Protein AF-A0A7V2TUV6-F1 (afdb_monomer_lite)

Radius of gyration: 14.09 Å; chains: 1; bounding box: 32×22×45 Å

Foldseek 3Di:
DDDDFDAAPLRDTAPAEAAEEDDDDPVQVVCPVVDPRYDYDDDPDLCPPHDPVVLLVSLVVLLVVLLDNNYNYYDYDCPTPNCPDPNNPRVVSRVSNVVSRD

Secondary structure (DSSP, 8-state):
-----EE-TTS-EESS-EEEEEEESHHHHHHHHHSTTEEEE--S--STT--HHHHHHHHHHHHHHHT-TTEEEEEE-S-SGGGGSGGG-HHHHHHHHHTTT-

pLDDT: mean 93.94, std 4.41, range [77.31, 98.25]

Sequence (102 aa):
MSFLGYPRPDGSVGTRNYVLVIPQGIISKSICDFVTGTRTIQTVDHGSGRTAHDREQIARVLIGLGRSPNVASVILHAASPGVGYPELRAERLADEIAAGGK

Structure (mmCIF, N/CA/C/O backbone):
data_AF-A0A7V2TUV6-F1
#
_entry.id   AF-A0A7V2TUV6-F1
#
loop_
_atom_site.group_PDB
_atom_site.id
_atom_site.type_symbol
_atom_site.label_atom_id
_atom_site.label_alt_id
_atom_site.label_comp_id
_atom_site.label_asym_id
_atom_site.label_entity_id
_atom_site.label_seq_id
_atom_site.pdbx_PDB_ins_code
_atom_site.Cartn_x
_atom_site.Cartn_y
_atom_site.Cartn_z
_atom_site.occupancy
_atom_site.B_iso_or_equiv
_atom_site.auth_seq_id
_atom_site.auth_comp_id
_atom_site.auth_asym_id
_atom_site.auth_atom_id
_atom_site.pdbx_PDB_model_num
ATOM 1 N N . MET A 1 1 ? -8.110 13.617 26.949 1.00 77.31 1 MET A N 1
ATOM 2 C CA . MET A 1 1 ? -9.078 13.483 25.838 1.00 77.31 1 MET A CA 1
ATOM 3 C C . MET A 1 1 ? -8.757 12.187 25.108 1.00 77.31 1 MET A C 1
ATOM 5 O O . MET A 1 1 ? -7.578 11.942 24.888 1.00 77.31 1 MET A O 1
ATOM 9 N N . SER A 1 2 ? -9.744 11.341 24.813 1.00 93.06 2 SER A N 1
ATOM 10 C CA . SER A 1 2 ? -9.555 10.049 24.132 1.00 93.06 2 SER A CA 1
ATOM 11 C C . SER A 1 2 ? -10.480 9.935 22.916 1.00 93.06 2 SER A C 1
ATOM 13 O O . SER A 1 2 ? -11.465 10.667 22.815 1.00 93.06 2 SER A O 1
ATOM 15 N N . PHE A 1 3 ? -10.148 9.040 21.983 1.00 95.44 3 PHE A N 1
ATOM 16 C CA . PHE A 1 3 ? -10.959 8.723 20.805 1.00 95.44 3 PHE A CA 1
ATOM 17 C C . PHE A 1 3 ? -10.955 7.208 20.555 1.00 95.44 3 PHE A C 1
ATOM 19 O O . PHE A 1 3 ? -10.060 6.504 21.025 1.00 95.44 3 PHE A O 1
ATOM 26 N N . LEU A 1 4 ? -11.950 6.704 19.820 1.00 97.00 4 LEU A N 1
ATOM 27 C CA . LEU A 1 4 ? -11.979 5.308 19.378 1.00 97.00 4 LEU A CA 1
ATOM 28 C C . LEU A 1 4 ? -11.085 5.132 18.149 1.00 97.00 4 LEU A C 1
ATOM 30 O O . LEU A 1 4 ? -11.252 5.840 17.155 1.00 97.00 4 LEU A O 1
ATOM 34 N N . GLY A 1 5 ? -10.167 4.172 18.201 1.00 97.19 5 GLY A N 1
ATOM 35 C CA . GLY A 1 5 ? -9.243 3.886 17.109 1.00 97.19 5 GLY A CA 1
ATOM 36 C C . GLY A 1 5 ? -8.892 2.407 17.003 1.00 97.19 5 GLY A C 1
ATOM 37 O O . GLY A 1 5 ? -9.226 1.605 17.872 1.00 97.19 5 GLY A O 1
ATOM 38 N N . TYR A 1 6 ? -8.212 2.060 15.916 1.00 97.25 6 TYR A N 1
ATOM 39 C CA . TYR A 1 6 ? -7.733 0.717 15.613 1.00 97.25 6 TYR A CA 1
ATOM 40 C C . TYR A 1 6 ? -6.254 0.612 16.000 1.00 97.25 6 TYR A C 1
ATOM 42 O O . TYR A 1 6 ? -5.417 1.186 15.293 1.00 97.25 6 TYR A O 1
ATOM 50 N N . PRO A 1 7 ? -5.915 -0.068 17.110 1.00 95.19 7 PRO A N 1
ATOM 51 C CA . PRO A 1 7 ? -4.528 -0.239 17.520 1.00 95.19 7 PRO A CA 1
ATOM 52 C C . PRO A 1 7 ? -3.776 -1.139 16.534 1.00 95.19 7 PRO A C 1
ATOM 54 O O . PRO A 1 7 ? -4.347 -2.070 15.957 1.00 95.19 7 PRO A O 1
ATOM 57 N N . ARG A 1 8 ? -2.486 -0.859 16.340 1.00 94.31 8 ARG A N 1
ATOM 58 C CA . ARG A 1 8 ? -1.581 -1.622 15.473 1.00 94.31 8 ARG A CA 1
ATOM 59 C C . ARG A 1 8 ? -0.440 -2.251 16.283 1.00 94.31 8 ARG A C 1
ATOM 61 O O . ARG A 1 8 ? -0.118 -1.742 17.356 1.00 94.31 8 ARG A O 1
ATOM 68 N N . PRO A 1 9 ? 0.196 -3.328 15.780 1.00 90.44 9 PRO A N 1
ATOM 69 C CA . PRO A 1 9 ? 1.320 -3.971 16.470 1.00 90.44 9 PRO A CA 1
ATOM 70 C C . PRO A 1 9 ? 2.517 -3.044 16.728 1.00 90.44 9 PRO A C 1
ATOM 72 O O . PRO A 1 9 ? 3.234 -3.231 17.703 1.00 90.44 9 PRO A O 1
ATOM 75 N N . ASP A 1 10 ? 2.708 -2.025 15.885 1.00 88.81 10 ASP A N 1
ATOM 76 C CA . ASP A 1 10 ? 3.759 -1.004 16.008 1.00 88.81 10 ASP A CA 1
ATOM 77 C C . ASP A 1 10 ? 3.435 0.109 17.032 1.00 88.81 10 ASP A C 1
ATOM 79 O O . ASP A 1 10 ? 4.201 1.059 17.184 1.00 88.81 10 ASP A O 1
ATOM 83 N N . GLY A 1 11 ? 2.294 0.019 17.727 1.00 92.06 11 GLY A N 1
ATOM 84 C CA . GLY A 1 11 ? 1.825 1.011 18.697 1.00 92.06 11 GLY A CA 1
ATOM 85 C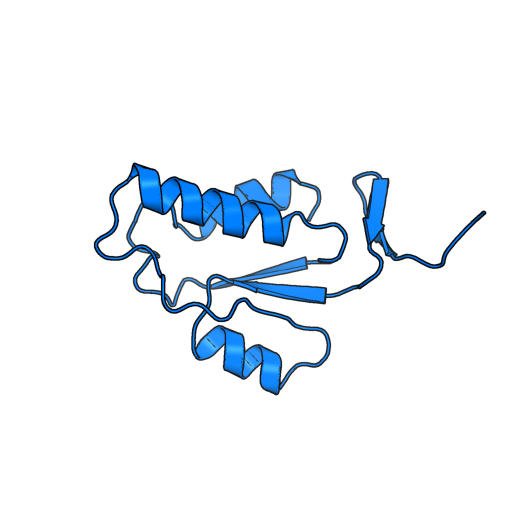 C . GLY A 1 11 ? 1.103 2.215 18.084 1.00 92.06 11 GLY A C 1
ATOM 86 O O . GLY A 1 11 ? 0.544 3.029 18.821 1.00 92.06 11 GLY A O 1
ATOM 87 N N . SER A 1 12 ? 1.062 2.337 16.754 1.00 94.06 12 SER A N 1
ATOM 88 C CA . SER A 1 12 ? 0.270 3.366 16.082 1.00 94.06 12 SER A CA 1
ATOM 89 C C . SER A 1 12 ? -1.233 3.074 16.173 1.00 94.06 12 SER A C 1
ATOM 91 O O . SER A 1 12 ? -1.669 1.949 16.435 1.00 94.06 12 SER A O 1
ATOM 93 N N . VAL A 1 13 ? -2.056 4.107 15.963 1.00 96.69 13 VAL A N 1
ATOM 94 C CA . VAL A 1 13 ? -3.518 3.989 16.034 1.00 96.69 13 VAL A CA 1
ATOM 95 C C . VAL A 1 13 ? -4.156 4.607 14.795 1.00 96.69 13 VAL A C 1
ATOM 97 O O . VAL A 1 13 ? -3.994 5.794 14.515 1.00 96.69 13 VAL A O 1
ATOM 100 N N . GLY A 1 14 ? -4.903 3.792 14.050 1.00 96.94 14 GLY A N 1
ATOM 101 C CA . GLY A 1 14 ? -5.704 4.232 12.911 1.00 96.94 14 GLY A CA 1
ATOM 102 C C . GLY A 1 14 ? -7.067 4.769 13.336 1.00 96.94 14 GLY A C 1
ATOM 103 O O . GLY A 1 14 ? -7.700 4.249 14.247 1.00 96.94 14 GLY A O 1
ATOM 104 N N . THR A 1 15 ? -7.574 5.769 12.624 1.00 97.94 15 THR A N 1
ATOM 105 C CA . THR A 1 15 ? -8.985 6.199 12.719 1.00 97.94 15 THR A CA 1
ATOM 106 C C . THR A 1 15 ? -9.883 5.446 11.7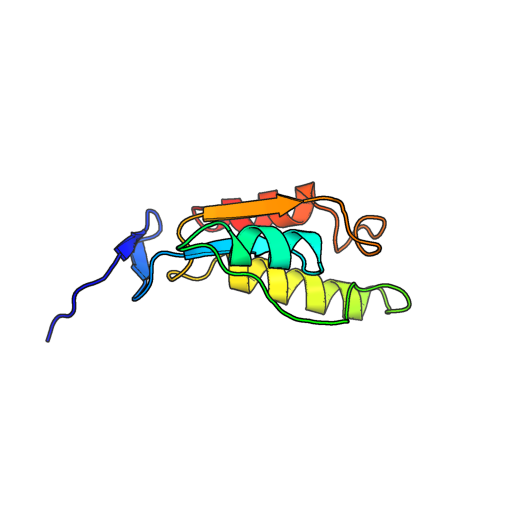34 1.00 97.94 15 THR A C 1
ATOM 108 O O . THR A 1 15 ? -11.104 5.553 11.797 1.00 97.94 15 THR A O 1
ATOM 111 N N . ARG A 1 16 ? -9.283 4.690 10.806 1.00 97.44 16 ARG A N 1
ATOM 112 C CA . ARG A 1 16 ? -9.949 3.761 9.886 1.00 97.44 16 ARG A CA 1
ATOM 113 C C . ARG A 1 16 ? -9.256 2.396 9.909 1.00 97.44 16 ARG A C 1
ATOM 115 O O . ARG A 1 16 ? -8.128 2.279 10.385 1.00 97.44 16 ARG A O 1
ATOM 122 N N . ASN A 1 17 ? -9.932 1.387 9.363 1.00 97.12 17 ASN A N 1
ATOM 123 C CA . ASN A 1 17 ? -9.437 0.014 9.282 1.00 97.12 17 ASN A CA 1
ATOM 124 C C . ASN A 1 17 ? -9.559 -0.540 7.862 1.00 97.12 17 ASN A C 1
ATOM 126 O O . ASN A 1 17 ? -10.391 -1.403 7.593 1.00 97.12 17 ASN A O 1
ATOM 130 N N . TYR A 1 18 ? -8.778 0.016 6.941 1.00 97.94 18 TYR A N 1
ATOM 131 C CA . TYR A 1 18 ? -8.839 -0.360 5.533 1.00 97.94 18 TYR A CA 1
ATOM 132 C C . TYR A 1 18 ? -7.914 -1.522 5.194 1.00 97.94 18 TYR A C 1
ATOM 134 O O . TYR A 1 18 ? -6.842 -1.660 5.777 1.00 97.94 18 TYR A O 1
ATOM 142 N N . VAL A 1 19 ? -8.293 -2.291 4.179 1.00 98.06 19 VAL A N 1
ATOM 143 C CA . VAL A 1 19 ? -7.366 -3.156 3.440 1.00 98.06 19 VAL A CA 1
ATOM 144 C C . VAL A 1 19 ? -6.935 -2.405 2.184 1.00 98.06 19 VAL A C 1
ATOM 146 O O . VAL A 1 19 ? -7.775 -2.047 1.358 1.00 98.06 19 VAL A O 1
ATOM 149 N N . LEU A 1 20 ? -5.647 -2.109 2.043 1.00 98.00 20 LEU A N 1
ATOM 150 C CA . LEU A 1 20 ? -5.136 -1.377 0.885 1.00 98.00 20 LEU A CA 1
ATOM 151 C C . LEU A 1 20 ? -4.826 -2.349 -0.260 1.00 98.00 20 LEU A C 1
ATOM 153 O O . LEU A 1 20 ? -4.111 -3.319 -0.055 1.00 98.00 20 LEU A O 1
ATOM 157 N N . VAL A 1 21 ? -5.320 -2.076 -1.465 1.00 97.50 21 VAL A N 1
ATOM 158 C CA . VAL A 1 21 ? -5.052 -2.862 -2.677 1.00 97.50 21 VAL A CA 1
ATOM 159 C C . VAL A 1 21 ? -4.211 -2.014 -3.629 1.00 97.50 21 VAL A C 1
ATOM 161 O O . VAL A 1 21 ? -4.701 -1.013 -4.154 1.00 97.50 21 VAL A O 1
ATOM 164 N N . ILE A 1 22 ? -2.944 -2.367 -3.834 1.00 95.12 22 ILE A N 1
ATOM 165 C CA . ILE A 1 22 ? -1.966 -1.566 -4.599 1.00 95.12 22 ILE A CA 1
ATOM 166 C C . ILE A 1 22 ? -1.191 -2.438 -5.604 1.00 95.12 22 ILE A C 1
ATOM 168 O O . ILE A 1 22 ? -1.123 -3.655 -5.417 1.00 95.12 22 ILE A O 1
ATOM 172 N N . PRO A 1 23 ? -0.626 -1.864 -6.689 1.00 88.00 23 PRO A N 1
ATOM 173 C CA . PRO A 1 23 ? -0.347 -0.440 -6.941 1.00 88.00 23 PRO A CA 1
ATOM 174 C C . PRO A 1 23 ? -1.583 0.413 -7.284 1.00 88.00 23 PRO A C 1
ATOM 176 O O . PRO A 1 23 ? -1.918 1.306 -6.518 1.00 88.00 23 PRO A O 1
ATOM 179 N N . GLN A 1 24 ? -2.300 0.130 -8.373 1.00 87.12 24 GLN A N 1
ATOM 180 C CA . GLN A 1 24 ? -3.513 0.844 -8.807 1.00 87.12 24 GLN A CA 1
ATOM 181 C C . GLN A 1 24 ? -4.137 0.118 -10.008 1.00 87.12 24 GLN A C 1
ATOM 183 O O . GLN A 1 24 ? -3.642 -0.919 -10.447 1.00 87.12 24 GLN A O 1
ATOM 188 N N . GLY A 1 25 ? -5.154 0.729 -10.617 1.00 88.19 25 GLY A N 1
ATOM 189 C CA . GLY A 1 25 ? -5.683 0.336 -11.920 1.00 88.19 25 GLY A CA 1
ATOM 190 C C . GLY A 1 25 ? -7.021 -0.379 -11.818 1.00 88.19 25 GLY A C 1
ATOM 191 O O . GLY A 1 25 ? -7.642 -0.430 -10.754 1.00 88.19 25 GLY A O 1
ATOM 192 N N . ILE A 1 26 ? -7.484 -0.909 -12.951 1.00 90.44 26 ILE A N 1
ATOM 193 C CA . ILE A 1 26 ? -8.822 -1.504 -13.041 1.00 90.44 26 ILE A CA 1
ATOM 194 C C . ILE A 1 26 ? -8.986 -2.690 -12.088 1.00 90.44 26 ILE A C 1
ATOM 196 O O . ILE A 1 26 ? -10.034 -2.818 -11.478 1.00 90.44 26 ILE A O 1
ATOM 200 N N . ILE A 1 27 ? -7.934 -3.485 -11.878 1.00 91.75 27 ILE A N 1
ATOM 201 C CA . ILE A 1 27 ? -7.968 -4.652 -10.989 1.00 91.75 27 ILE A CA 1
ATOM 202 C C . ILE A 1 27 ? -8.201 -4.218 -9.540 1.00 91.75 27 ILE A C 1
ATOM 204 O O . ILE A 1 27 ? -9.191 -4.633 -8.936 1.00 91.75 27 ILE A O 1
ATOM 208 N N . SER A 1 28 ? -7.356 -3.334 -8.996 1.00 94.88 28 SER A N 1
ATOM 209 C CA . SER A 1 28 ? -7.546 -2.817 -7.636 1.00 94.88 28 SER A CA 1
ATOM 210 C C . SER A 1 28 ? -8.884 -2.110 -7.475 1.00 94.88 28 SER A C 1
ATOM 212 O O . SER A 1 28 ? -9.564 -2.310 -6.471 1.00 94.88 28 SER A O 1
ATOM 214 N N . LYS A 1 29 ? -9.292 -1.308 -8.470 1.00 94.38 29 LYS A N 1
ATOM 215 C CA . LYS A 1 29 ? -10.589 -0.628 -8.444 1.00 94.38 29 LYS A CA 1
ATOM 216 C C . LYS A 1 29 ? -11.738 -1.631 -8.383 1.00 94.38 29 LYS A C 1
ATOM 218 O O . LYS A 1 29 ? -12.603 -1.477 -7.532 1.00 94.38 29 LYS A O 1
ATOM 223 N N . SER A 1 30 ? -11.741 -2.645 -9.245 1.00 95.38 30 SER A N 1
ATOM 224 C CA . SER A 1 30 ? -12.793 -3.658 -9.268 1.00 95.38 30 SER A CA 1
ATOM 225 C C . SER A 1 30 ? -12.876 -4.395 -7.935 1.00 95.38 30 SER A C 1
ATOM 227 O O . SER A 1 30 ? -13.969 -4.526 -7.397 1.00 95.38 30 SER A O 1
ATOM 229 N N . ILE A 1 31 ? -11.745 -4.793 -7.341 1.00 95.94 31 ILE A N 1
ATOM 230 C CA . ILE A 1 31 ? -11.737 -5.389 -5.994 1.00 95.94 31 ILE A CA 1
ATOM 231 C C . ILE A 1 31 ? -12.392 -4.436 -4.985 1.00 95.94 31 ILE A C 1
ATOM 233 O O . ILE A 1 31 ? -13.242 -4.861 -4.205 1.00 95.94 31 ILE A O 1
ATOM 237 N N . CYS A 1 32 ? -12.052 -3.146 -5.035 1.00 96.88 32 CYS A N 1
ATOM 238 C CA . CYS A 1 32 ? -12.624 -2.145 -4.139 1.00 96.88 32 CYS A CA 1
ATOM 239 C C . CYS A 1 32 ? -14.110 -1.858 -4.341 1.00 96.88 32 CYS A C 1
ATOM 241 O O . CYS A 1 32 ? -14.785 -1.514 -3.371 1.00 96.88 32 CYS A O 1
ATOM 243 N N . ASP A 1 33 ? -14.620 -2.026 -5.557 1.00 96.94 33 ASP A N 1
ATOM 244 C CA . ASP A 1 33 ? -16.042 -1.872 -5.848 1.00 96.94 33 ASP A CA 1
ATOM 245 C C . ASP A 1 33 ? -16.860 -3.059 -5.291 1.00 96.94 33 ASP A C 1
ATOM 247 O O . ASP A 1 33 ? -18.002 -2.871 -4.875 1.00 96.94 33 ASP A O 1
ATOM 251 N N . PHE A 1 34 ? -16.278 -4.265 -5.227 1.00 97.69 34 PHE A N 1
ATOM 252 C CA . PHE A 1 34 ? -16.961 -5.472 -4.7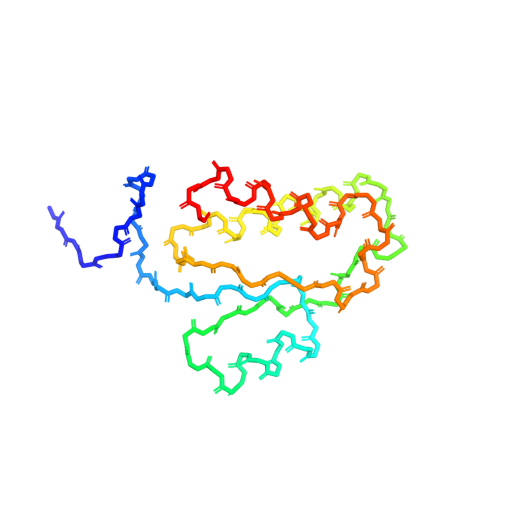33 1.00 97.69 34 PHE A CA 1
ATOM 253 C C . PHE A 1 34 ? -16.731 -5.774 -3.245 1.00 97.69 34 PHE A C 1
ATOM 255 O O . PHE A 1 34 ? -17.574 -6.413 -2.615 1.00 97.69 34 PHE A O 1
ATOM 262 N N . VAL A 1 35 ? -15.607 -5.344 -2.664 1.00 97.69 35 VAL A N 1
ATOM 263 C CA . VAL A 1 35 ? -15.206 -5.725 -1.301 1.00 97.69 35 VAL A CA 1
ATOM 264 C C . VAL A 1 35 ? -15.191 -4.511 -0.378 1.00 97.69 35 VAL A C 1
ATOM 266 O O . VAL A 1 35 ? -14.256 -3.704 -0.365 1.00 97.69 35 VAL A O 1
ATOM 269 N N . THR A 1 36 ? -16.226 -4.407 0.459 1.00 97.31 36 THR A N 1
ATOM 270 C CA . THR A 1 36 ? -16.351 -3.332 1.454 1.00 97.31 36 THR A CA 1
ATOM 271 C C . THR A 1 36 ? -15.155 -3.321 2.407 1.00 97.31 36 THR A C 1
ATOM 273 O O . THR A 1 36 ? -14.684 -4.361 2.857 1.00 97.31 36 THR A O 1
ATOM 276 N N . GLY A 1 37 ? -14.660 -2.124 2.728 1.00 96.50 37 GLY A N 1
ATOM 277 C CA . GLY A 1 37 ? -13.499 -1.937 3.604 1.00 96.50 37 GLY A CA 1
ATOM 278 C C . GLY A 1 37 ? -12.151 -1.987 2.883 1.00 96.50 37 GLY A C 1
ATOM 279 O O . GLY A 1 37 ? -11.146 -1.584 3.468 1.00 96.50 37 GLY A O 1
ATOM 280 N N . THR A 1 38 ? -12.109 -2.379 1.607 1.00 98.25 38 THR A N 1
ATOM 281 C CA . THR A 1 38 ? -10.893 -2.232 0.799 1.00 98.25 38 THR A CA 1
ATOM 282 C C . THR A 1 38 ? -10.795 -0.830 0.186 1.00 98.25 38 THR A C 1
ATOM 284 O O . THR A 1 38 ? -11.801 -0.143 -0.037 1.00 98.25 38 THR A O 1
ATOM 287 N N . ARG A 1 39 ? -9.571 -0.357 -0.049 1.00 97.56 39 ARG A N 1
ATOM 288 C CA . ARG A 1 39 ? -9.274 0.924 -0.702 1.00 97.56 39 ARG A CA 1
ATOM 289 C C . ARG A 1 39 ? -8.097 0.764 -1.649 1.00 97.56 39 ARG A C 1
ATOM 291 O O . ARG A 1 39 ? -7.216 -0.047 -1.407 1.00 97.56 39 ARG A O 1
ATOM 298 N N . THR A 1 40 ? -8.058 1.578 -2.692 1.00 96.56 40 THR A N 1
ATOM 299 C CA . THR A 1 40 ? -6.925 1.675 -3.614 1.00 96.56 40 THR A CA 1
ATOM 300 C C . THR A 1 40 ? -6.677 3.137 -3.961 1.00 96.56 40 THR A C 1
ATOM 302 O O . THR A 1 40 ? -7.518 3.995 -3.675 1.00 96.56 40 THR A O 1
ATOM 305 N N . ILE A 1 41 ? -5.536 3.427 -4.578 1.00 92.62 41 ILE A N 1
ATOM 306 C CA . ILE A 1 41 ? -5.276 4.735 -5.167 1.00 92.62 41 ILE A CA 1
ATOM 307 C C . ILE A 1 41 ? -5.749 4.758 -6.622 1.00 92.62 41 ILE A C 1
ATOM 309 O O . ILE A 1 41 ? -5.567 3.808 -7.383 1.00 92.62 41 ILE A O 1
ATOM 313 N N . GLN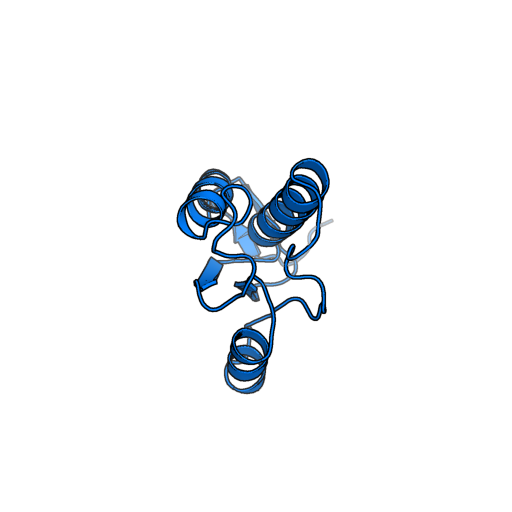 A 1 42 ? -6.367 5.867 -7.018 1.00 88.38 42 GLN A N 1
ATOM 314 C CA . GLN A 1 42 ? -6.749 6.111 -8.403 1.00 88.38 42 GLN A CA 1
ATOM 315 C C . GLN A 1 42 ? -5.725 7.051 -9.024 1.00 88.38 42 GLN A C 1
ATOM 317 O O . GLN A 1 42 ? -5.761 8.260 -8.816 1.00 88.38 42 GLN A O 1
ATOM 322 N N . THR A 1 43 ? -4.780 6.473 -9.757 1.00 87.62 43 THR A N 1
ATOM 323 C CA . THR A 1 43 ? -3.751 7.209 -10.490 1.00 87.62 43 THR A CA 1
ATOM 324 C C . THR A 1 43 ? -3.504 6.549 -11.839 1.00 87.62 43 THR A C 1
ATOM 326 O O . THR A 1 43 ? -3.637 5.333 -11.978 1.00 87.62 43 THR A O 1
ATOM 329 N N . VAL A 1 44 ? -3.152 7.362 -12.833 1.00 84.19 44 VAL A N 1
ATOM 330 C CA . VAL A 1 44 ? -2.692 6.886 -14.145 1.00 84.19 44 VAL A CA 1
ATOM 331 C C . VAL A 1 44 ? -1.195 6.574 -14.145 1.00 84.19 44 VAL A C 1
ATOM 333 O O . VAL A 1 44 ? -0.713 5.909 -15.054 1.00 84.19 44 VAL A O 1
ATOM 336 N N . ASP A 1 45 ? -0.452 7.035 -13.135 1.00 89.25 45 ASP A N 1
ATOM 337 C CA . ASP A 1 45 ? 0.993 6.841 -13.079 1.00 89.25 45 ASP A CA 1
ATOM 338 C C . ASP A 1 45 ? 1.341 5.456 -12.528 1.00 89.25 45 ASP A C 1
ATOM 340 O O . ASP A 1 45 ? 1.113 5.145 -11.360 1.00 89.25 45 ASP A O 1
ATOM 344 N N . HIS A 1 46 ? 1.902 4.616 -13.392 1.00 88.25 46 HIS A N 1
ATOM 345 C CA . HIS A 1 46 ? 2.409 3.285 -13.069 1.00 88.25 46 HIS A CA 1
ATOM 346 C C . HIS A 1 46 ? 3.930 3.180 -13.244 1.00 88.25 46 HIS A C 1
ATOM 348 O O . HIS A 1 46 ? 4.458 2.082 -13.388 1.00 88.25 46 HIS A O 1
ATOM 354 N N . GLY A 1 47 ? 4.642 4.312 -13.272 1.00 92.69 47 GLY A N 1
ATOM 355 C CA . GLY A 1 47 ? 6.104 4.367 -13.341 1.00 92.69 47 GLY A CA 1
ATOM 356 C C . GLY A 1 47 ? 6.714 4.076 -14.716 1.00 92.69 47 GLY A C 1
ATOM 357 O O . GLY A 1 47 ? 7.923 4.231 -14.892 1.00 92.69 47 GLY A O 1
ATOM 358 N N . SER A 1 48 ? 5.914 3.687 -15.711 1.00 90.50 48 SER A N 1
ATOM 359 C CA . SER A 1 48 ? 6.407 3.468 -17.076 1.00 90.50 48 SER A CA 1
ATOM 360 C C . SER A 1 48 ? 6.818 4.783 -17.724 1.00 90.50 48 SER A C 1
ATOM 362 O O . SER A 1 48 ? 6.102 5.777 -17.628 1.00 90.50 48 SER A O 1
ATOM 364 N N . GLY A 1 49 ? 7.973 4.790 -18.389 1.00 91.19 49 GLY A N 1
ATOM 365 C CA . GLY A 1 49 ? 8.533 5.998 -19.007 1.00 91.19 49 GLY A CA 1
ATOM 366 C C . GLY A 1 49 ? 9.082 7.027 -18.011 1.00 91.19 49 GLY A C 1
ATOM 367 O O . GLY A 1 49 ? 9.554 8.082 -18.424 1.00 91.19 49 GLY A O 1
ATOM 368 N N . ARG A 1 50 ? 9.052 6.730 -16.706 1.00 94.88 50 ARG A N 1
ATOM 369 C CA . ARG A 1 50 ? 9.671 7.556 -15.665 1.00 94.88 50 ARG A CA 1
ATOM 370 C C . ARG A 1 50 ? 11.164 7.263 -15.536 1.00 94.88 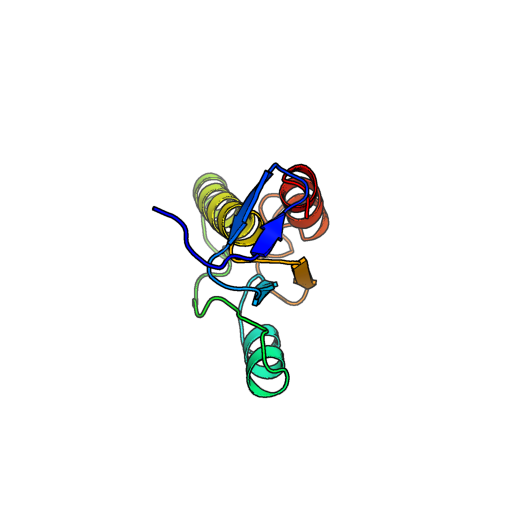50 ARG A C 1
ATOM 372 O O . ARG A 1 50 ? 11.639 6.203 -15.947 1.00 94.88 50 ARG A O 1
ATOM 379 N N . THR A 1 51 ? 11.908 8.184 -14.928 1.00 97.50 51 THR A N 1
ATOM 380 C CA . THR A 1 51 ? 13.293 7.904 -14.523 1.00 97.50 51 THR A CA 1
ATOM 381 C C . THR A 1 51 ? 13.320 6.926 -13.343 1.00 97.50 51 THR A C 1
ATOM 383 O O . THR A 1 51 ? 12.316 6.738 -12.656 1.00 97.50 51 THR A O 1
ATOM 386 N N . ALA A 1 52 ? 14.473 6.305 -13.081 1.00 97.44 52 ALA A N 1
ATOM 387 C CA . ALA A 1 52 ? 14.664 5.482 -11.882 1.00 97.44 52 ALA A CA 1
ATOM 388 C C . ALA A 1 52 ? 14.373 6.263 -10.594 1.00 97.44 52 ALA A C 1
ATOM 390 O O . ALA A 1 52 ? 13.654 5.792 -9.718 1.00 97.44 52 ALA A O 1
ATOM 391 N N . HIS A 1 53 ? 14.851 7.509 -10.528 1.00 98.12 53 HIS A N 1
ATOM 392 C CA . HIS A 1 53 ? 14.607 8.388 -9.391 1.00 98.12 53 HIS A CA 1
ATOM 393 C C . HIS A 1 53 ? 13.111 8.643 -9.154 1.00 98.12 53 HIS A C 1
ATOM 395 O O . HIS A 1 53 ? 12.654 8.586 -8.014 1.00 98.12 53 HIS A O 1
ATOM 401 N N . ASP A 1 54 ? 12.342 8.885 -10.216 1.00 97.31 54 ASP A N 1
ATOM 402 C CA . ASP A 1 54 ? 10.898 9.121 -10.122 1.00 97.31 54 ASP A CA 1
ATOM 403 C C . ASP A 1 54 ? 10.138 7.862 -9.705 1.00 97.31 54 ASP A C 1
ATOM 405 O O . ASP A 1 54 ? 9.260 7.927 -8.845 1.00 97.31 54 ASP A O 1
ATOM 409 N N . ARG A 1 55 ? 10.489 6.695 -10.265 1.00 97.31 55 ARG A N 1
ATOM 410 C CA . ARG A 1 55 ? 9.904 5.419 -9.821 1.00 97.31 55 ARG A CA 1
ATOM 411 C C . ARG A 1 55 ? 10.170 5.170 -8.350 1.00 97.31 55 ARG A C 1
ATOM 413 O O . ARG A 1 55 ? 9.308 4.644 -7.655 1.00 97.31 55 ARG A O 1
ATOM 420 N N . GLU A 1 56 ? 11.311 5.629 -7.864 1.00 97.69 56 GLU A N 1
ATOM 421 C CA . GLU A 1 56 ? 11.639 5.531 -6.460 1.00 97.69 56 GLU A CA 1
ATOM 422 C C . GLU A 1 56 ? 10.823 6.477 -5.578 1.00 97.69 56 GLU A C 1
ATOM 424 O O . GLU A 1 56 ? 10.497 6.140 -4.442 1.00 97.69 56 GLU A O 1
ATOM 429 N N . GLN A 1 57 ? 10.399 7.633 -6.095 1.00 97.00 57 GLN A N 1
ATOM 430 C CA . GLN A 1 57 ? 9.377 8.446 -5.426 1.00 97.00 57 GLN A CA 1
ATOM 431 C C . GLN A 1 57 ? 8.043 7.694 -5.350 1.00 97.00 57 GLN A C 1
ATOM 433 O O . GLN A 1 57 ? 7.423 7.650 -4.288 1.00 97.00 57 GLN A O 1
ATOM 438 N N . ILE A 1 58 ? 7.619 7.076 -6.459 1.00 95.56 58 ILE A N 1
ATOM 439 C CA . ILE A 1 58 ? 6.366 6.311 -6.531 1.00 95.56 58 ILE A CA 1
ATOM 440 C C . ILE A 1 58 ? 6.394 5.153 -5.526 1.00 95.56 58 ILE A C 1
ATOM 442 O O . ILE A 1 58 ? 5.447 4.993 -4.757 1.00 95.56 58 ILE A O 1
ATOM 446 N N . ALA A 1 59 ? 7.493 4.396 -5.474 1.00 96.31 59 ALA A N 1
ATOM 447 C CA . ALA A 1 59 ? 7.687 3.316 -4.512 1.00 96.31 59 ALA A CA 1
ATOM 448 C C . ALA A 1 59 ? 7.515 3.818 -3.073 1.00 96.31 59 ALA A C 1
ATOM 450 O O . ALA A 1 59 ? 6.718 3.263 -2.317 1.00 96.31 59 ALA A O 1
ATOM 451 N N . ARG A 1 60 ? 8.173 4.928 -2.709 1.00 97.19 60 ARG A N 1
ATOM 452 C CA . ARG A 1 60 ? 8.055 5.506 -1.361 1.00 97.19 60 ARG A CA 1
ATOM 453 C C . ARG A 1 60 ? 6.638 5.966 -1.024 1.00 97.19 60 ARG A C 1
ATOM 455 O O . ARG A 1 60 ? 6.222 5.812 0.122 1.00 97.19 60 ARG A O 1
ATOM 462 N N . VAL A 1 61 ? 5.879 6.479 -1.994 1.00 95.94 61 VAL A N 1
ATOM 463 C CA . VAL A 1 61 ? 4.456 6.806 -1.798 1.00 95.94 61 VAL A CA 1
ATOM 464 C C . VAL A 1 61 ? 3.644 5.541 -1.520 1.00 95.94 61 VAL A C 1
ATOM 466 O O . VAL A 1 61 ? 2.904 5.503 -0.538 1.00 95.94 61 VAL A O 1
ATOM 469 N N . LEU A 1 62 ? 3.798 4.494 -2.335 1.00 95.88 62 LEU A N 1
ATOM 470 C CA . LEU A 1 62 ? 3.079 3.227 -2.158 1.00 95.88 62 LEU A CA 1
ATOM 471 C C . LEU A 1 62 ? 3.399 2.571 -0.808 1.00 95.88 62 LEU A C 1
ATOM 473 O O . LEU A 1 62 ? 2.486 2.164 -0.089 1.00 95.88 62 LEU A O 1
ATOM 477 N N . ILE A 1 63 ? 4.679 2.537 -0.431 1.00 97.31 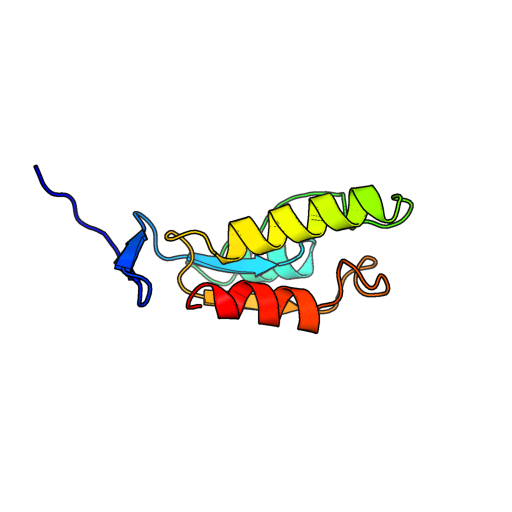63 ILE A N 1
ATOM 478 C CA . ILE A 1 63 ? 5.139 2.009 0.859 1.00 97.31 63 ILE A CA 1
ATOM 479 C C . ILE A 1 63 ? 4.571 2.843 2.011 1.00 97.31 63 ILE A C 1
ATOM 481 O O . ILE A 1 63 ? 4.037 2.288 2.970 1.00 97.31 63 ILE A O 1
ATOM 485 N N . GLY A 1 64 ? 4.629 4.174 1.915 1.00 96.94 64 GLY A N 1
ATOM 486 C CA . GLY A 1 64 ? 4.083 5.072 2.934 1.00 96.94 64 GLY A CA 1
ATOM 487 C C . GLY A 1 64 ? 2.576 4.896 3.134 1.00 96.94 64 GLY A C 1
ATOM 488 O O . GLY A 1 64 ? 2.100 4.878 4.269 1.00 96.94 64 GLY A O 1
ATOM 489 N N . LEU A 1 65 ? 1.825 4.697 2.047 1.00 96.75 65 LEU A N 1
ATOM 490 C CA . LEU A 1 65 ? 0.398 4.382 2.113 1.00 96.75 65 LEU A CA 1
ATOM 491 C C . LEU A 1 65 ? 0.147 3.023 2.773 1.00 96.75 65 LEU A C 1
ATOM 493 O O . LEU A 1 65 ? -0.719 2.933 3.642 1.00 96.75 65 LEU A O 1
ATOM 497 N N . GLY A 1 66 ? 0.921 1.996 2.415 1.00 96.62 66 GLY A N 1
ATOM 498 C CA . GLY A 1 66 ? 0.825 0.665 3.022 1.00 96.62 66 GLY A CA 1
ATOM 499 C C . GLY A 1 66 ? 1.145 0.653 4.518 1.00 96.62 66 GLY A C 1
ATOM 500 O O . GLY A 1 66 ? 0.496 -0.057 5.279 1.00 96.62 66 GLY A O 1
ATOM 501 N N . ARG A 1 67 ? 2.082 1.498 4.960 1.00 96.31 67 ARG A N 1
ATOM 502 C CA . ARG A 1 67 ? 2.461 1.654 6.374 1.00 96.31 67 ARG A CA 1
ATOM 503 C C . ARG A 1 67 ? 1.531 2.574 7.176 1.00 96.31 67 ARG A C 1
ATOM 505 O O . ARG A 1 67 ? 1.718 2.724 8.380 1.00 96.31 67 ARG A O 1
ATOM 512 N N . SER A 1 68 ? 0.531 3.199 6.551 1.00 97.06 68 SER A N 1
ATOM 513 C CA . SER A 1 68 ? -0.400 4.092 7.251 1.00 97.06 68 SER A CA 1
ATOM 514 C C . SER A 1 68 ? -1.125 3.367 8.400 1.00 97.06 68 SER A C 1
ATOM 516 O O . SER A 1 68 ? -1.644 2.272 8.184 1.00 97.06 68 SER A O 1
ATOM 518 N N . PRO A 1 69 ? -1.306 3.982 9.588 1.00 96.94 69 PRO A N 1
ATOM 519 C CA . PRO A 1 69 ? -2.085 3.378 10.678 1.00 96.94 69 PRO A CA 1
ATOM 520 C C . PRO A 1 69 ? -3.547 3.089 10.301 1.00 96.94 69 PRO A C 1
ATOM 522 O O . PRO A 1 69 ? -4.198 2.221 10.883 1.00 96.94 69 PRO A O 1
ATOM 525 N N . ASN A 1 70 ? -4.077 3.800 9.300 1.00 97.50 70 ASN A N 1
ATOM 526 C CA . ASN A 1 70 ? -5.424 3.579 8.770 1.00 97.50 70 ASN A CA 1
ATOM 527 C C . ASN A 1 70 ? -5.543 2.319 7.895 1.00 97.50 70 ASN A C 1
ATOM 529 O O . ASN A 1 70 ? -6.659 1.928 7.547 1.00 97.50 70 ASN A O 1
ATOM 533 N N . VAL A 1 71 ? -4.417 1.702 7.537 1.00 97.56 71 VAL A N 1
ATOM 534 C CA . VAL A 1 71 ? -4.335 0.466 6.764 1.00 97.56 71 VAL A CA 1
ATOM 535 C C . VAL A 1 71 ? -4.019 -0.677 7.723 1.00 97.56 71 VAL A C 1
ATOM 537 O O . VAL A 1 71 ? -3.031 -0.653 8.451 1.00 97.56 71 VAL A O 1
ATOM 540 N N . ALA A 1 72 ? -4.911 -1.658 7.767 1.00 96.19 72 ALA A N 1
ATOM 541 C CA . ALA A 1 72 ? -4.775 -2.854 8.583 1.00 96.19 72 ALA A CA 1
ATOM 542 C C . ALA A 1 72 ? -3.861 -3.882 7.924 1.00 96.19 72 ALA A C 1
ATOM 544 O O . ALA A 1 72 ? -3.051 -4.505 8.597 1.00 96.19 72 ALA A O 1
ATOM 545 N N . SER A 1 73 ? -4.018 -4.040 6.612 1.00 96.12 73 SER A N 1
ATOM 546 C CA . SER A 1 73 ? -3.277 -4.983 5.787 1.00 96.12 73 SER A CA 1
ATOM 547 C C . SER A 1 73 ? -3.231 -4.497 4.343 1.00 96.12 73 SER A C 1
ATOM 549 O O . SER A 1 73 ? -4.010 -3.626 3.932 1.00 96.12 73 SER A O 1
ATOM 551 N N . VAL A 1 74 ? -2.311 -5.069 3.569 1.00 97.50 74 VAL A N 1
ATOM 552 C CA . VAL A 1 74 ? -2.099 -4.722 2.165 1.00 97.50 74 VAL A CA 1
ATOM 553 C C . VAL A 1 74 ? -2.226 -5.966 1.293 1.00 97.50 74 VAL A C 1
ATOM 555 O O . VAL A 1 74 ? -1.621 -6.995 1.574 1.00 97.50 74 VAL A O 1
ATOM 558 N N . ILE A 1 75 ? -2.996 -5.857 0.214 1.00 96.31 75 ILE A N 1
ATOM 559 C CA . ILE A 1 75 ? -3.007 -6.803 -0.899 1.00 96.31 75 ILE A CA 1
ATOM 560 C C . ILE A 1 75 ? -2.203 -6.162 -2.023 1.00 96.31 75 ILE A C 1
ATOM 562 O O . ILE A 1 75 ? -2.573 -5.105 -2.541 1.00 96.31 75 ILE A O 1
ATOM 566 N N . LEU A 1 76 ? -1.106 -6.807 -2.401 1.00 94.81 76 LEU A N 1
ATOM 567 C CA . LEU A 1 76 ? -0.218 -6.315 -3.441 1.00 94.81 76 LEU A CA 1
ATOM 568 C C . LEU A 1 76 ? -0.229 -7.275 -4.629 1.00 94.81 76 LEU A C 1
ATOM 570 O O . LEU A 1 76 ? -0.040 -8.477 -4.459 1.00 94.81 76 LEU A O 1
ATOM 574 N N . HIS A 1 77 ? -0.480 -6.752 -5.829 1.00 92.19 77 HIS A N 1
ATOM 575 C CA . HIS A 1 77 ? -0.544 -7.563 -7.045 1.00 92.19 77 HIS A CA 1
ATOM 576 C C . HIS A 1 77 ? 0.485 -7.129 -8.093 1.00 92.19 77 HIS A C 1
ATOM 578 O O . HIS A 1 77 ? 0.805 -5.952 -8.240 1.00 92.19 77 HIS A O 1
ATOM 584 N N . ALA A 1 78 ? 0.932 -8.085 -8.908 1.00 91.06 78 ALA A N 1
ATOM 585 C CA . ALA A 1 78 ? 1.918 -7.872 -9.972 1.00 91.06 78 ALA A CA 1
ATOM 586 C C . ALA A 1 78 ? 1.311 -7.430 -11.321 1.00 91.06 78 ALA A C 1
ATOM 588 O O . ALA A 1 78 ? 2.030 -7.219 -12.291 1.00 91.06 78 ALA A O 1
ATOM 589 N N . ALA A 1 79 ? -0.012 -7.279 -11.414 1.00 88.25 79 ALA A N 1
ATOM 590 C CA . ALA A 1 79 ? -0.698 -6.891 -12.647 1.00 88.25 79 ALA A CA 1
ATOM 591 C C . ALA A 1 79 ? -0.640 -5.369 -12.917 1.00 88.25 79 ALA A C 1
ATOM 593 O O . ALA A 1 79 ? -1.651 -4.672 -12.861 1.00 88.25 79 ALA A O 1
ATOM 594 N N . SER A 1 80 ? 0.558 -4.839 -13.172 1.00 85.69 80 SER A N 1
ATOM 595 C CA . SER A 1 80 ? 0.796 -3.434 -13.528 1.00 85.69 80 SER A CA 1
ATOM 596 C C . SER A 1 80 ? 1.997 -3.319 -14.472 1.00 85.69 80 SER A C 1
ATOM 598 O O . SER A 1 80 ? 2.977 -4.034 -14.257 1.00 85.69 80 SER A O 1
ATOM 600 N N . PRO A 1 81 ? 2.006 -2.393 -15.454 1.00 83.81 81 PRO A N 1
ATOM 601 C CA . PRO A 1 81 ? 3.184 -2.174 -16.298 1.00 83.81 81 PRO A CA 1
ATOM 602 C C . PRO A 1 81 ? 4.437 -1.785 -15.498 1.00 83.81 81 PRO A C 1
ATOM 604 O O . PRO A 1 81 ? 5.555 -1.999 -15.953 1.00 83.81 81 PRO A O 1
ATOM 607 N N . GLY A 1 82 ? 4.256 -1.225 -14.295 1.00 84.19 82 GLY A N 1
ATOM 608 C CA . GLY A 1 82 ? 5.354 -0.836 -13.414 1.00 84.19 82 GLY A CA 1
ATOM 609 C C . GLY A 1 82 ? 6.148 -2.005 -12.827 1.00 84.19 82 GLY A C 1
ATOM 610 O O . GLY A 1 82 ? 7.295 -1.810 -12.442 1.00 84.19 82 GLY A O 1
ATOM 611 N N . VAL A 1 83 ? 5.583 -3.218 -12.782 1.00 85.19 83 VAL A N 1
ATOM 612 C CA . VAL A 1 83 ? 6.174 -4.358 -12.052 1.00 85.19 83 VAL A CA 1
ATOM 613 C C . VAL A 1 83 ? 7.540 -4.798 -12.592 1.00 85.19 83 VAL A C 1
ATOM 615 O O . VAL A 1 83 ? 8.336 -5.383 -11.863 1.00 85.19 83 VAL A O 1
ATOM 618 N N . GLY A 1 84 ? 7.825 -4.511 -13.866 1.00 88.00 84 GLY A N 1
ATOM 619 C CA . GLY A 1 84 ? 9.105 -4.843 -14.493 1.00 88.00 84 GLY A CA 1
ATOM 620 C C . GLY A 1 84 ? 10.273 -3.982 -14.007 1.00 88.00 84 GLY A C 1
ATOM 621 O O . GLY A 1 84 ? 11.427 -4.327 -14.252 1.00 88.00 84 GLY A O 1
ATOM 622 N N . TYR A 1 85 ? 9.997 -2.873 -13.318 1.00 95.00 85 TYR A N 1
ATOM 623 C CA . TYR A 1 85 ? 11.032 -1.992 -12.799 1.00 95.00 85 TYR A CA 1
ATOM 624 C C . TYR A 1 85 ? 11.469 -2.421 -11.395 1.00 95.00 85 TYR A C 1
ATOM 626 O O . TYR A 1 85 ? 10.602 -2.628 -10.543 1.00 95.00 85 TYR A O 1
ATOM 634 N N . PRO A 1 86 ? 12.786 -2.503 -11.111 1.00 95.00 86 PRO A N 1
ATOM 635 C CA . PRO A 1 86 ? 13.306 -2.890 -9.798 1.00 95.00 86 PRO A CA 1
ATOM 636 C C . PRO A 1 86 ? 12.683 -2.107 -8.640 1.00 95.00 86 PRO A C 1
ATOM 638 O O . PRO A 1 86 ? 12.391 -2.679 -7.592 1.00 95.00 86 PRO A O 1
ATOM 641 N N . GLU A 1 87 ? 12.430 -0.814 -8.853 1.00 96.62 87 GLU A N 1
ATOM 642 C CA . GLU A 1 87 ? 11.911 0.087 -7.833 1.00 96.62 87 GLU A CA 1
ATOM 643 C C . GLU A 1 87 ? 10.471 -0.262 -7.418 1.00 96.62 87 GLU A C 1
ATOM 645 O O . GLU A 1 87 ? 10.089 -0.064 -6.268 1.00 96.62 87 GLU A O 1
ATOM 650 N N . LEU A 1 88 ? 9.684 -0.815 -8.345 1.00 95.38 88 LEU A N 1
ATOM 651 C CA . LEU A 1 88 ? 8.253 -1.095 -8.190 1.00 95.38 88 LEU A CA 1
ATOM 652 C C . LEU A 1 88 ? 7.946 -2.598 -8.137 1.00 95.38 88 LEU A C 1
ATOM 654 O O . LEU A 1 88 ? 6.788 -2.999 -8.290 1.00 95.38 88 LEU A O 1
ATOM 658 N N . ARG A 1 89 ? 8.967 -3.438 -7.925 1.00 94.25 89 ARG A N 1
ATOM 659 C CA . ARG A 1 89 ? 8.786 -4.884 -7.768 1.00 94.25 89 ARG A CA 1
ATOM 660 C C . ARG A 1 89 ? 7.879 -5.191 -6.590 1.00 94.25 89 ARG A C 1
ATOM 662 O O . ARG A 1 89 ? 8.048 -4.645 -5.501 1.00 94.25 89 ARG A O 1
ATOM 669 N N . ALA A 1 90 ? 6.960 -6.124 -6.811 1.00 93.62 90 ALA A N 1
ATOM 670 C CA . ALA A 1 90 ? 5.957 -6.485 -5.825 1.00 93.62 90 ALA A CA 1
ATOM 671 C C . ALA A 1 90 ? 6.579 -6.973 -4.511 1.00 93.62 90 ALA A C 1
ATOM 673 O O . ALA A 1 90 ? 6.191 -6.508 -3.443 1.00 93.62 90 ALA A O 1
ATOM 674 N N . GLU A 1 91 ? 7.586 -7.843 -4.607 1.00 94.12 91 GLU A N 1
ATOM 675 C CA . GLU A 1 91 ? 8.281 -8.407 -3.445 1.00 94.12 91 GLU A CA 1
ATOM 676 C C . GLU A 1 91 ? 8.919 -7.306 -2.596 1.00 94.12 91 GLU A C 1
ATOM 678 O O . GLU A 1 91 ? 8.687 -7.227 -1.396 1.00 94.12 91 GLU A O 1
ATOM 683 N N . ARG A 1 92 ? 9.633 -6.381 -3.245 1.00 95.38 92 ARG A N 1
ATOM 684 C CA . ARG A 1 92 ? 10.290 -5.263 -2.569 1.00 95.38 92 ARG A CA 1
ATOM 685 C C . ARG A 1 92 ? 9.283 -4.386 -1.820 1.00 95.38 92 ARG A C 1
ATOM 687 O O . ARG A 1 92 ? 9.496 -4.059 -0.656 1.00 95.38 92 ARG A O 1
ATOM 694 N N . LEU A 1 93 ? 8.196 -3.989 -2.486 1.00 96.19 93 LEU A N 1
ATOM 695 C CA . LEU A 1 93 ? 7.164 -3.163 -1.857 1.00 96.19 93 LEU A CA 1
ATOM 696 C C . LEU A 1 93 ? 6.519 -3.895 -0.673 1.00 96.19 93 LEU A C 1
ATOM 698 O O . LEU A 1 93 ? 6.279 -3.274 0.360 1.00 96.19 93 LEU A O 1
ATOM 702 N N . ALA A 1 94 ? 6.259 -5.198 -0.810 1.00 96.12 94 ALA A N 1
ATOM 703 C CA . ALA A 1 94 ? 5.699 -6.021 0.254 1.00 96.12 94 ALA A CA 1
ATOM 704 C C . ALA A 1 94 ? 6.642 -6.109 1.464 1.00 96.12 94 ALA A C 1
ATOM 706 O O . ALA A 1 94 ? 6.202 -5.833 2.578 1.00 96.12 94 ALA A O 1
ATOM 707 N N . ASP A 1 95 ? 7.927 -6.397 1.246 1.00 96.69 95 ASP A N 1
ATOM 708 C CA . ASP A 1 95 ? 8.940 -6.488 2.305 1.00 96.69 95 ASP A CA 1
ATOM 709 C C . ASP A 1 95 ? 9.081 -5.161 3.059 1.00 96.69 95 ASP A C 1
ATOM 711 O O . ASP A 1 95 ? 9.072 -5.116 4.293 1.00 96.69 95 ASP A O 1
ATOM 715 N N . GLU A 1 96 ? 9.156 -4.046 2.326 1.00 97.25 96 GLU A N 1
ATOM 716 C CA . GLU A 1 96 ? 9.243 -2.729 2.945 1.00 97.25 96 GLU A CA 1
ATOM 717 C C . GLU A 1 96 ? 7.955 -2.385 3.706 1.00 97.25 96 GLU A C 1
ATOM 719 O O . GLU A 1 96 ? 8.020 -1.861 4.816 1.00 97.25 96 GLU A O 1
ATOM 724 N N . ILE A 1 97 ? 6.769 -2.700 3.191 1.00 96.81 97 ILE A N 1
ATOM 725 C CA . ILE A 1 97 ? 5.519 -2.475 3.932 1.00 96.81 97 ILE A CA 1
ATOM 726 C C . ILE A 1 97 ? 5.477 -3.324 5.211 1.00 96.81 97 ILE A C 1
ATOM 728 O O . ILE A 1 97 ? 5.185 -2.777 6.277 1.00 96.81 97 ILE A O 1
ATOM 732 N N . ALA A 1 98 ? 5.829 -4.609 5.125 1.00 94.75 98 ALA A N 1
ATOM 733 C CA . ALA A 1 98 ? 5.814 -5.549 6.244 1.00 94.75 98 ALA A CA 1
ATOM 734 C C . ALA A 1 98 ? 6.784 -5.145 7.364 1.00 94.75 98 ALA A C 1
ATOM 736 O O . ALA A 1 98 ? 6.454 -5.235 8.548 1.00 94.75 98 ALA A O 1
ATOM 737 N N . ALA A 1 99 ? 7.943 -4.575 7.012 1.00 92.31 99 ALA A N 1
ATOM 738 C CA . ALA A 1 99 ? 8.878 -4.001 7.983 1.00 92.31 99 ALA A CA 1
ATOM 739 C C . ALA A 1 99 ? 8.261 -2.869 8.839 1.00 92.31 99 ALA A C 1
ATOM 741 O O . ALA A 1 99 ? 8.795 -2.533 9.893 1.00 92.31 99 ALA A O 1
ATOM 742 N N . GLY A 1 100 ? 7.129 -2.289 8.413 1.00 85.62 100 GLY A N 1
ATOM 743 C CA . GLY A 1 100 ? 6.312 -1.346 9.185 1.00 85.62 100 GLY A CA 1
ATOM 744 C C . GLY A 1 100 ? 5.217 -1.994 10.047 1.00 85.62 100 GLY A C 1
ATOM 745 O O . GLY A 1 100 ? 4.237 -1.326 10.381 1.00 85.62 100 GLY A O 1
ATOM 746 N N . GLY A 1 101 ? 5.324 -3.287 10.365 1.00 82.69 101 GLY A N 1
ATOM 747 C CA . GLY A 1 101 ? 4.390 -3.996 11.246 1.00 82.69 101 GLY A CA 1
ATOM 748 C C . GLY A 1 101 ? 3.020 -4.247 10.611 1.00 82.69 101 GLY A C 1
ATOM 749 O O . GLY A 1 101 ? 1.992 -4.049 11.270 1.00 82.69 101 GLY A O 1
ATOM 750 N N . LYS A 1 102 ? 3.009 -4.599 9.323 1.00 82.88 102 LYS A N 1
ATOM 751 C CA . LYS A 1 102 ? 1.821 -4.970 8.541 1.00 82.88 102 LYS A CA 1
ATOM 752 C C . LYS A 1 102 ? 1.952 -6.388 8.010 1.00 82.88 102 LYS A C 1
ATOM 754 O O . LYS A 1 102 ? 3.106 -6.829 7.828 1.00 82.88 102 LYS A O 1
#